Protein AF-A0AAW6XVI1-F1 (afdb_monomer)

Secondary structure (DSSP, 8-state):
---------HHHHHHTT-HHHHHHHHTTS-HHHHHHHHHHTTTTS--S---TT----B---TTT--TTHHHHGGGTTT-B----

Organism: Streptococcus agalactiae (NCBI:txid1311)

Mean predicted aligned error: 3.94 Å

Solvent-accessible surface area (backbone atoms only — not comparable to full-atom values): 5299 Å² total; per-residue (Å²): 137,90,75,78,95,74,93,64,52,78,68,45,24,62,74,70,64,33,62,67,50,46,47,62,57,49,72,78,48,55,63,67,60,52,50,52,49,42,47,74,72,44,56,46,43,59,85,76,80,84,51,92,86,71,50,20,54,40,62,74,54,72,88,70,43,49,89,62,43,64,56,38,47,74,75,62,39,85,49,44,68,50,101,105

Structure (mmCIF, N/CA/C/O backbone):
data_AF-A0AAW6XVI1-F1
#
_entry.id   AF-A0AAW6XVI1-F1
#
loop_
_atom_site.group_PDB
_atom_site.id
_atom_site.type_symbol
_atom_site.label_atom_id
_atom_site.label_alt_id
_atom_site.label_comp_id
_atom_site.label_asym_id
_atom_site.label_entity_id
_atom_site.label_seq_id
_atom_site.pdbx_PDB_ins_code
_atom_site.Cartn_x
_atom_site.Cartn_y
_atom_site.Cartn_z
_atom_site.occupancy
_atom_site.B_iso_or_equiv
_atom_site.auth_seq_id
_atom_site.auth_comp_id
_atom_site.auth_asym_id
_atom_site.auth_atom_id
_atom_site.pdbx_PDB_model_num
ATOM 1 N N . HIS A 1 1 ? 1.189 14.191 -20.615 1.00 53.84 1 HIS A N 1
ATOM 2 C CA . HIS A 1 1 ? 2.587 13.880 -20.276 1.00 53.84 1 HIS A CA 1
ATOM 3 C C . HIS A 1 1 ? 2.894 12.518 -20.860 1.00 53.84 1 HIS A C 1
ATOM 5 O O . HIS A 1 1 ? 2.385 11.534 -20.345 1.00 53.84 1 HIS A O 1
ATOM 11 N N . GLU A 1 2 ? 3.616 12.467 -21.976 1.00 63.81 2 GLU A N 1
ATOM 12 C CA . GLU A 1 2 ? 4.166 11.206 -22.473 1.00 63.81 2 GLU A CA 1
ATOM 13 C C . GLU A 1 2 ? 5.586 11.068 -21.938 1.00 63.81 2 GLU A C 1
ATOM 15 O O . GLU A 1 2 ? 6.390 11.995 -22.023 1.00 63.81 2 GLU A O 1
ATOM 20 N N . HIS A 1 3 ? 5.873 9.914 -21.358 1.00 71.31 3 HIS A N 1
ATOM 21 C CA . HIS A 1 3 ? 7.208 9.502 -20.964 1.00 71.31 3 HIS A CA 1
ATOM 22 C C . HIS A 1 3 ? 7.478 8.148 -21.622 1.00 71.31 3 HIS A C 1
ATOM 24 O O . HIS A 1 3 ? 6.599 7.283 -21.664 1.00 71.31 3 HIS A O 1
ATOM 30 N N . GLY A 1 4 ? 8.683 7.973 -22.164 1.00 85.19 4 GLY A N 1
ATOM 31 C CA . GLY A 1 4 ? 9.101 6.697 -22.740 1.00 85.19 4 GLY A CA 1
ATOM 32 C C . GLY A 1 4 ? 9.191 5.587 -21.688 1.00 85.19 4 GLY A C 1
ATOM 33 O O . GLY A 1 4 ? 9.028 5.822 -20.490 1.00 85.19 4 GLY A O 1
ATOM 34 N N . VAL A 1 5 ? 9.481 4.365 -22.134 1.00 89.50 5 VAL A N 1
ATOM 35 C CA . VAL A 1 5 ? 9.751 3.246 -21.221 1.00 89.50 5 VAL A CA 1
ATOM 36 C C . VAL A 1 5 ? 10.987 3.565 -20.378 1.00 89.50 5 VAL A C 1
ATOM 38 O O . VAL A 1 5 ? 12.044 3.894 -20.914 1.00 89.50 5 VAL A O 1
ATOM 41 N N . GLN A 1 6 ? 10.853 3.451 -19.058 1.00 91.19 6 GLN A N 1
ATOM 42 C CA . GLN A 1 6 ? 11.942 3.644 -18.105 1.00 91.19 6 GLN A CA 1
ATOM 43 C C . GLN A 1 6 ? 12.373 2.293 -17.530 1.00 91.19 6 GLN A C 1
ATOM 45 O O . GLN A 1 6 ? 11.543 1.520 -17.059 1.00 91.19 6 GLN A O 1
ATOM 50 N N . ASN A 1 7 ? 13.679 2.022 -17.532 1.00 93.94 7 ASN A N 1
ATOM 51 C CA . ASN A 1 7 ? 14.254 0.828 -16.911 1.00 93.94 7 ASN A CA 1
ATOM 52 C C . ASN A 1 7 ? 14.653 1.146 -15.466 1.00 93.94 7 ASN A C 1
ATOM 54 O O . ASN A 1 7 ? 15.808 1.466 -15.186 1.00 93.94 7 ASN A O 1
ATOM 58 N N . LEU A 1 8 ? 13.680 1.110 -14.557 1.00 95.44 8 LEU A N 1
ATOM 59 C CA . LEU A 1 8 ? 13.906 1.365 -13.135 1.00 95.44 8 LEU A CA 1
ATOM 60 C C . LEU A 1 8 ? 14.290 0.072 -12.404 1.00 95.44 8 LEU A C 1
ATOM 62 O O . LEU A 1 8 ? 13.737 -0.996 -12.661 1.00 95.44 8 LEU A O 1
ATOM 66 N N . THR A 1 9 ? 15.215 0.172 -11.449 1.00 97.19 9 THR A N 1
ATOM 67 C CA . THR A 1 9 ? 15.402 -0.877 -10.434 1.00 97.19 9 THR A CA 1
ATOM 68 C C . THR A 1 9 ? 14.211 -0.877 -9.469 1.00 97.19 9 THR A C 1
ATOM 70 O O . THR A 1 9 ? 13.472 0.103 -9.410 1.00 97.19 9 THR A O 1
ATOM 73 N N . ALA A 1 10 ? 14.039 -1.921 -8.650 1.00 95.19 10 ALA A N 1
ATOM 74 C CA . ALA A 1 10 ? 12.990 -1.926 -7.621 1.00 95.19 10 ALA A CA 1
ATOM 75 C C . ALA A 1 10 ? 13.095 -0.712 -6.674 1.00 95.19 10 ALA A C 1
ATOM 77 O O . ALA A 1 10 ? 12.091 -0.074 -6.366 1.00 95.19 10 ALA A O 1
ATOM 78 N N . SER A 1 11 ? 14.314 -0.329 -6.281 1.00 97.00 11 SER A N 1
ATOM 79 C CA . SER A 1 11 ? 14.546 0.891 -5.499 1.00 97.00 11 SER A CA 1
ATOM 80 C C . SER A 1 11 ? 14.181 2.158 -6.274 1.00 97.00 11 SER A C 1
ATOM 82 O O . SER A 1 11 ? 13.623 3.079 -5.692 1.00 97.00 11 SER A O 1
ATOM 84 N N . GLY A 1 12 ? 14.456 2.200 -7.582 1.00 97.38 12 GLY A N 1
ATOM 85 C CA . GLY A 1 12 ? 14.064 3.311 -8.452 1.00 97.38 12 GLY A CA 1
ATOM 86 C C . GLY A 1 12 ? 12.548 3.448 -8.592 1.00 97.38 12 GLY A C 1
ATOM 87 O O . GLY A 1 12 ? 12.0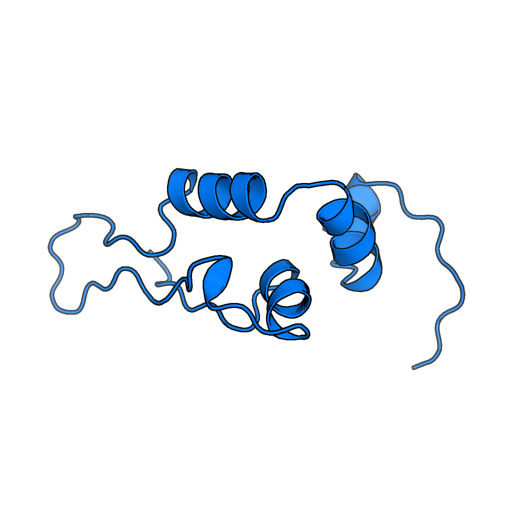35 4.557 -8.539 1.00 97.38 12 GLY A O 1
ATOM 88 N N . VAL A 1 13 ? 11.814 2.334 -8.690 1.00 96.88 13 VAL A N 1
ATOM 89 C CA . VAL A 1 13 ? 10.340 2.342 -8.701 1.00 96.88 13 VAL A CA 1
ATOM 90 C C . VAL A 1 13 ? 9.787 3.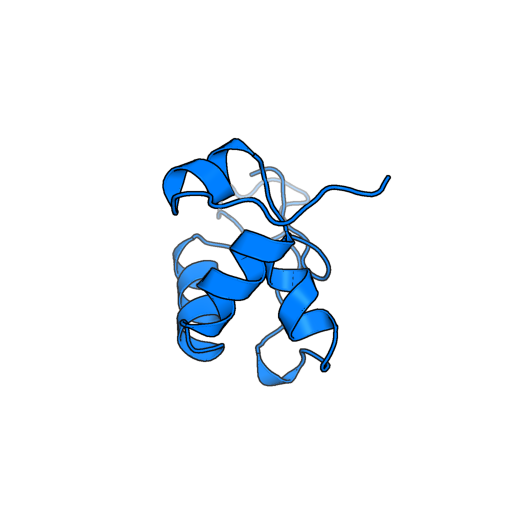015 -7.444 1.00 96.88 13 VAL A C 1
ATOM 92 O O . VAL A 1 13 ? 8.887 3.847 -7.552 1.00 96.88 13 VAL A O 1
ATOM 95 N N . LEU A 1 14 ? 10.346 2.688 -6.274 1.00 94.81 14 LEU A N 1
ATOM 96 C CA . LEU A 1 14 ? 9.955 3.303 -5.005 1.00 94.81 14 LEU A CA 1
ATOM 97 C C . LEU A 1 14 ? 10.368 4.780 -4.928 1.00 94.81 14 LEU A C 1
ATOM 99 O O . LEU A 1 14 ? 9.557 5.609 -4.527 1.00 94.81 14 LEU A O 1
ATOM 103 N N . ALA A 1 15 ? 11.600 5.115 -5.324 1.00 97.12 15 ALA A N 1
ATOM 104 C CA . ALA A 1 15 ? 12.132 6.478 -5.252 1.00 97.12 15 ALA A CA 1
ATOM 105 C C . ALA A 1 15 ? 11.374 7.459 -6.159 1.00 97.12 15 ALA A C 1
ATOM 107 O O . ALA A 1 15 ? 11.078 8.577 -5.747 1.00 97.12 15 ALA A O 1
ATOM 108 N N . GLU A 1 16 ? 11.013 7.020 -7.365 1.00 95.56 16 GLU A N 1
ATOM 109 C CA . GLU A 1 16 ? 10.278 7.826 -8.346 1.00 95.56 16 GLU A CA 1
ATOM 110 C C . GLU A 1 16 ? 8.755 7.730 -8.171 1.00 95.56 16 GLU A C 1
ATOM 112 O O . GLU A 1 16 ? 8.001 8.313 -8.949 1.00 95.56 16 GLU A O 1
ATOM 117 N N . SER A 1 17 ? 8.277 6.971 -7.175 1.00 94.69 17 SER A N 1
ATOM 118 C CA . SER A 1 17 ? 6.849 6.734 -6.931 1.00 94.69 17 SER A CA 1
ATOM 119 C C . SER A 1 17 ? 6.101 6.265 -8.193 1.00 94.69 17 SER A C 1
ATOM 121 O O . SER A 1 17 ? 4.982 6.700 -8.483 1.00 94.69 17 SER A O 1
ATOM 123 N N . SER A 1 18 ? 6.725 5.381 -8.979 1.00 96.31 18 SER A N 1
ATOM 124 C CA . SER A 1 18 ? 6.190 4.950 -10.273 1.00 96.31 18 SER A CA 1
ATOM 125 C C . SER A 1 18 ? 5.011 3.997 -10.092 1.00 96.31 18 SER A C 1
ATOM 127 O O . SER A 1 18 ? 5.202 2.810 -9.838 1.00 96.31 18 SER A O 1
ATOM 129 N N . ASN A 1 19 ? 3.781 4.483 -10.291 1.00 94.62 19 ASN A N 1
ATOM 130 C CA . ASN A 1 19 ? 2.574 3.646 -10.211 1.00 94.62 19 ASN A CA 1
ATOM 131 C C . ASN A 1 19 ? 2.646 2.423 -11.141 1.00 94.62 19 ASN A C 1
ATOM 133 O O . ASN A 1 19 ? 2.242 1.331 -10.751 1.00 94.62 19 ASN A O 1
ATOM 137 N N . VAL A 1 20 ? 3.190 2.588 -12.354 1.00 94.81 20 VAL A N 1
ATOM 138 C CA . VAL A 1 20 ? 3.345 1.487 -13.320 1.00 94.81 20 VAL A CA 1
ATOM 139 C C . VAL A 1 20 ? 4.318 0.435 -12.790 1.00 94.81 20 VAL A C 1
ATOM 141 O O . VAL A 1 20 ? 3.984 -0.748 -12.786 1.00 94.81 20 VAL A O 1
ATOM 144 N N . GLY A 1 21 ? 5.488 0.853 -12.297 1.00 95.88 21 GLY A N 1
ATOM 145 C CA . GLY A 1 21 ? 6.460 -0.068 -11.705 1.00 95.88 21 GLY A CA 1
ATOM 146 C C . GLY A 1 21 ? 5.914 -0.760 -10.454 1.00 95.88 21 GLY A C 1
ATOM 147 O O . GLY A 1 21 ? 6.104 -1.962 -10.278 1.00 95.88 21 GLY A O 1
ATOM 148 N N . THR A 1 22 ? 5.172 -0.032 -9.616 1.00 96.31 22 THR A N 1
ATOM 149 C CA . THR A 1 22 ? 4.518 -0.577 -8.420 1.00 96.31 22 THR A CA 1
ATOM 150 C C . THR A 1 22 ? 3.500 -1.651 -8.785 1.00 96.31 22 THR A C 1
ATOM 152 O O . THR A 1 22 ? 3.481 -2.700 -8.146 1.00 96.31 22 THR A O 1
ATOM 155 N N . VAL A 1 23 ? 2.701 -1.442 -9.838 1.00 95.62 23 VAL A N 1
ATOM 156 C CA . VAL A 1 23 ? 1.765 -2.463 -10.333 1.00 95.62 23 VAL A CA 1
ATOM 157 C C . VAL A 1 23 ? 2.501 -3.687 -10.872 1.00 95.62 23 VAL A C 1
ATOM 159 O O . VAL A 1 23 ? 2.159 -4.808 -10.504 1.00 95.62 23 VAL A O 1
ATOM 162 N N . GLN A 1 24 ? 3.552 -3.489 -11.673 1.00 95.31 24 GLN A N 1
ATOM 163 C CA . GLN A 1 24 ? 4.350 -4.588 -12.228 1.00 95.31 24 GLN A CA 1
ATOM 164 C C . GLN A 1 24 ? 4.996 -5.457 -11.142 1.00 95.31 24 GLN A C 1
ATOM 166 O O . GLN A 1 24 ? 4.983 -6.681 -11.248 1.00 95.31 24 GLN A O 1
ATOM 171 N N . ILE A 1 25 ? 5.538 -4.842 -10.085 1.00 95.12 25 ILE A N 1
ATOM 172 C CA . ILE A 1 25 ? 6.083 -5.568 -8.930 1.00 95.12 25 ILE A CA 1
ATOM 173 C C . ILE A 1 25 ? 4.950 -6.222 -8.128 1.00 95.12 25 ILE A C 1
ATOM 175 O O . ILE A 1 25 ? 5.063 -7.380 -7.729 1.00 95.12 25 ILE A O 1
ATOM 179 N N . GLY A 1 26 ? 3.857 -5.495 -7.893 1.00 93.56 26 GLY A N 1
ATOM 180 C CA . GLY A 1 26 ? 2.714 -5.956 -7.108 1.00 93.56 26 GLY A CA 1
ATOM 181 C C . GLY A 1 26 ? 2.006 -7.168 -7.711 1.00 93.56 26 GLY A C 1
ATOM 182 O O . GLY A 1 26 ? 1.557 -8.028 -6.960 1.00 93.56 26 GLY A O 1
ATOM 183 N N . ASP A 1 27 ? 1.963 -7.287 -9.039 1.00 95.06 27 ASP A N 1
ATOM 184 C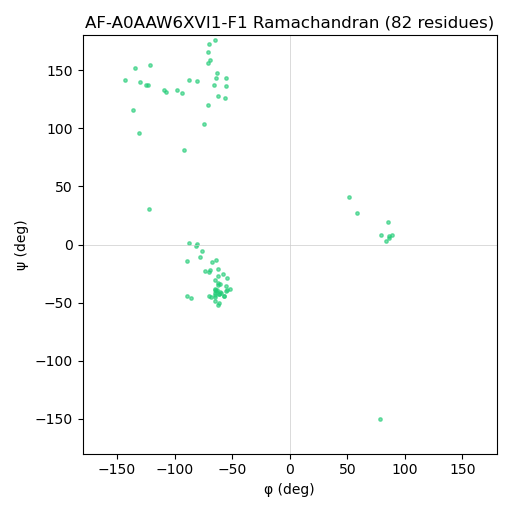 CA . ASP A 1 27 ? 1.394 -8.448 -9.738 1.00 95.06 27 ASP A CA 1
ATOM 185 C C . ASP A 1 27 ? 2.201 -9.744 -9.533 1.00 95.06 27 ASP A C 1
ATOM 187 O O . ASP A 1 27 ? 1.674 -10.835 -9.752 1.00 95.06 27 ASP A O 1
ATOM 191 N N . LEU A 1 28 ? 3.445 -9.660 -9.047 1.00 95.8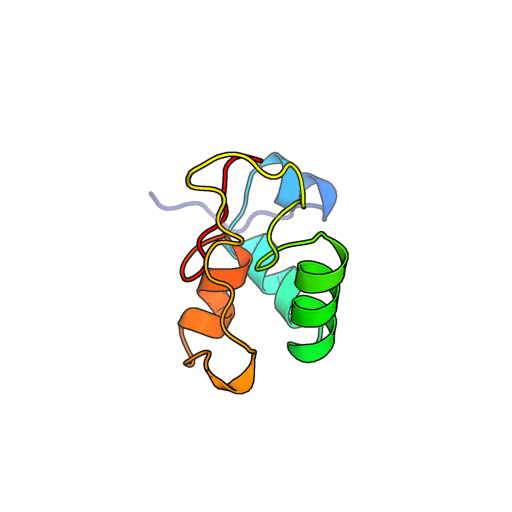1 28 LEU A N 1
ATOM 192 C CA . LEU A 1 28 ? 4.232 -10.831 -8.635 1.00 95.81 28 LEU A CA 1
ATOM 193 C C . LEU A 1 28 ? 3.808 -11.375 -7.259 1.00 95.81 28 LEU A C 1
ATOM 195 O O . LEU A 1 28 ? 4.245 -12.453 -6.852 1.00 95.81 28 LEU A O 1
ATOM 199 N N . VAL A 1 29 ? 2.977 -10.635 -6.518 1.00 95.38 29 VAL A N 1
ATOM 200 C CA . VAL A 1 29 ? 2.537 -10.965 -5.160 1.00 95.38 29 VAL A CA 1
ATOM 201 C C . VAL A 1 29 ? 1.063 -11.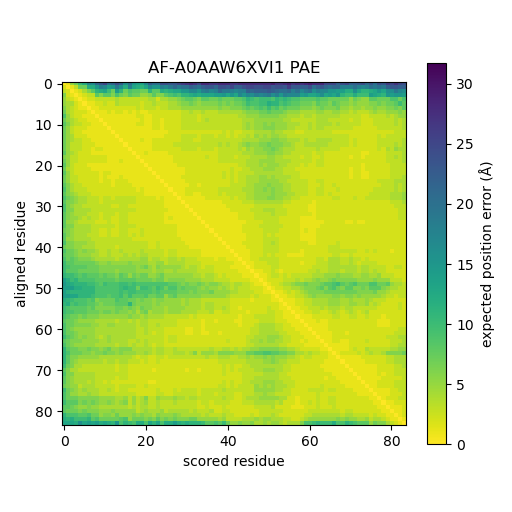355 -5.184 1.00 95.38 29 VAL A C 1
ATOM 203 O O . VAL A 1 29 ? 0.227 -10.656 -5.746 1.00 95.38 29 VAL A O 1
ATOM 206 N N . SER A 1 30 ? 0.710 -12.461 -4.519 1.00 96.81 30 SER A N 1
ATOM 207 C CA . SER A 1 30 ? -0.702 -12.841 -4.408 1.00 96.81 30 SER A CA 1
ATOM 208 C C . SER A 1 30 ? -1.503 -11.796 -3.623 1.00 96.81 30 SER A C 1
ATOM 210 O O . SER A 1 30 ? -1.036 -11.282 -2.601 1.00 96.81 30 SER A O 1
ATOM 212 N N . ASP A 1 31 ? -2.747 -11.555 -4.036 1.00 96.50 31 ASP A N 1
ATOM 213 C CA . ASP A 1 31 ? -3.652 -10.603 -3.379 1.00 96.50 31 ASP A CA 1
ATOM 214 C C . ASP A 1 31 ? -3.830 -10.921 -1.882 1.00 96.50 31 ASP A C 1
ATOM 216 O O . ASP A 1 31 ? -3.863 -10.022 -1.038 1.00 96.50 31 ASP A O 1
ATOM 220 N N . LYS A 1 32 ? -3.836 -12.217 -1.531 1.00 96.88 32 LYS A N 1
ATOM 221 C CA . LYS A 1 32 ? -3.846 -12.688 -0.141 1.00 96.88 32 LYS A CA 1
ATOM 222 C C . LYS A 1 32 ? -2.590 -12.250 0.610 1.00 96.88 32 LYS A C 1
ATOM 224 O O . LYS A 1 32 ? -2.712 -11.672 1.684 1.00 96.88 32 LYS A O 1
ATOM 229 N N . SER A 1 33 ? -1.397 -12.516 0.076 1.00 97.50 33 SER A N 1
ATOM 230 C CA . SER A 1 33 ? -0.136 -12.126 0.724 1.00 97.50 33 SER A CA 1
ATOM 231 C C . SER A 1 33 ? -0.041 -10.613 0.901 1.00 97.50 33 SER A C 1
ATOM 233 O O . SER A 1 33 ? 0.370 -10.148 1.962 1.00 97.50 33 SER A O 1
ATOM 235 N N . ARG A 1 34 ? -0.475 -9.852 -0.109 1.00 95.81 34 ARG A N 1
ATOM 236 C CA . ARG A 1 34 ? -0.508 -8.390 -0.068 1.00 95.81 34 ARG A CA 1
ATOM 237 C C . ARG A 1 34 ? -1.426 -7.877 1.038 1.00 95.81 34 ARG A C 1
ATOM 239 O O . ARG A 1 34 ? -0.990 -7.078 1.861 1.00 95.81 34 ARG A O 1
ATOM 246 N N . TYR A 1 35 ? -2.658 -8.376 1.110 1.00 96.69 35 TYR A N 1
ATOM 247 C CA . TYR A 1 35 ? -3.588 -8.003 2.177 1.00 96.69 35 TYR A CA 1
ATOM 248 C C . TYR A 1 35 ? -3.064 -8.391 3.563 1.00 96.69 35 TYR A C 1
ATOM 250 O O . TYR A 1 35 ? -3.109 -7.590 4.488 1.00 96.69 35 TYR A O 1
ATOM 258 N N . GLN A 1 36 ? -2.482 -9.584 3.709 1.00 97.50 36 GLN A N 1
ATOM 259 C CA . GLN A 1 36 ? -1.874 -9.989 4.978 1.00 97.50 36 GLN A CA 1
ATOM 260 C C . GLN A 1 36 ? -0.708 -9.080 5.381 1.00 97.50 36 GLN A C 1
ATOM 262 O O . GLN A 1 36 ? -0.535 -8.812 6.565 1.00 97.50 36 GLN A O 1
ATOM 267 N N . MET A 1 37 ? 0.070 -8.570 4.422 1.00 96.81 37 MET A N 1
ATOM 268 C CA . MET A 1 37 ? 1.092 -7.562 4.705 1.00 96.81 37 MET A CA 1
ATOM 269 C C . MET A 1 37 ? 0.469 -6.245 5.189 1.00 96.81 37 MET A C 1
ATOM 271 O O . MET A 1 37 ? 0.934 -5.702 6.183 1.00 96.81 37 MET A O 1
ATOM 275 N N . MET A 1 38 ? -0.612 -5.769 4.558 1.00 95.75 38 MET A N 1
ATOM 276 C CA . MET A 1 38 ? -1.346 -4.576 5.018 1.00 95.75 38 MET A CA 1
ATOM 277 C C . MET A 1 38 ? -1.838 -4.740 6.463 1.00 95.75 38 MET A C 1
ATOM 279 O O . MET A 1 38 ? -1.641 -3.850 7.283 1.00 95.75 38 MET A O 1
ATOM 283 N N . LYS A 1 39 ? -2.400 -5.908 6.801 1.00 96.31 39 LYS A N 1
ATOM 284 C CA . LYS A 1 39 ? -2.832 -6.230 8.169 1.00 96.31 39 LYS A CA 1
ATOM 285 C C . LYS A 1 39 ? -1.666 -6.301 9.155 1.00 96.31 39 LYS A C 1
ATOM 287 O O . LYS A 1 39 ? -1.766 -5.759 10.245 1.00 96.31 39 LYS A O 1
ATOM 292 N N . LYS A 1 40 ? -0.534 -6.898 8.768 1.00 96.88 40 LYS A N 1
ATOM 293 C CA . LYS A 1 40 ? 0.688 -6.928 9.599 1.00 96.88 40 LYS A CA 1
ATOM 294 C C . LYS A 1 40 ? 1.267 -5.541 9.874 1.00 96.88 40 LYS A C 1
ATOM 296 O O . LYS A 1 40 ? 1.933 -5.368 10.886 1.00 96.88 40 LY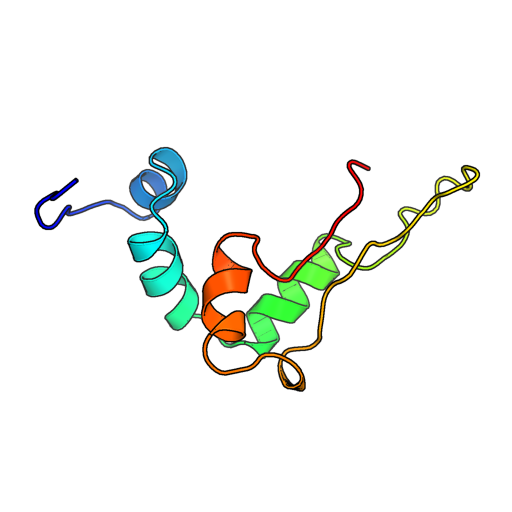S A O 1
ATOM 301 N N . LEU A 1 41 ? 1.032 -4.585 8.979 1.00 95.31 41 LEU A N 1
ATOM 302 C CA . LEU A 1 41 ? 1.390 -3.180 9.168 1.00 95.31 41 LEU A CA 1
ATOM 303 C C . LEU A 1 41 ? 0.375 -2.413 10.037 1.00 95.31 41 LEU A C 1
ATOM 305 O O . LEU A 1 41 ? 0.563 -1.223 10.249 1.00 95.31 41 LEU A O 1
ATOM 309 N N . GLY A 1 42 ? -0.688 -3.063 10.523 1.00 95.25 42 GLY A N 1
ATOM 310 C CA . GLY A 1 42 ? -1.732 -2.444 11.347 1.00 95.25 42 GLY A CA 1
ATOM 311 C C . GLY A 1 42 ? -2.824 -1.724 10.553 1.00 95.25 42 GLY A C 1
ATOM 312 O O . GLY A 1 42 ? -3.733 -1.152 11.144 1.00 95.25 42 GLY A O 1
ATOM 313 N N . LEU A 1 43 ? -2.795 -1.758 9.213 1.00 95.62 43 LEU A N 1
ATOM 314 C CA . LEU A 1 43 ? -3.793 -1.042 8.417 1.00 95.62 43 LEU A CA 1
ATOM 315 C C . LEU A 1 43 ? -5.195 -1.639 8.619 1.00 95.62 43 LEU A C 1
ATOM 317 O O . LEU A 1 43 ? -5.394 -2.864 8.606 1.00 95.62 43 LEU A O 1
ATOM 321 N N . GLY A 1 44 ? -6.193 -0.765 8.752 1.00 93.69 44 GLY A N 1
ATOM 322 C CA . GLY A 1 44 ? -7.572 -1.177 9.004 1.00 93.69 44 GLY A CA 1
ATOM 323 C C . GLY A 1 44 ? -7.846 -1.536 10.466 1.00 93.69 44 GLY A C 1
ATOM 324 O O . GLY A 1 44 ? -8.908 -2.089 10.741 1.00 93.69 44 GLY A O 1
ATOM 325 N N . GLU A 1 45 ? -6.905 -1.300 11.385 1.00 93.50 45 GLU A N 1
ATOM 326 C CA . GLU A 1 45 ? -7.057 -1.561 12.822 1.00 93.50 45 GLU A CA 1
ATOM 327 C C . GLU A 1 45 ? -6.808 -0.271 13.605 1.00 93.50 45 GLU A C 1
ATOM 329 O O . GLU A 1 45 ? -5.883 0.466 13.267 1.00 93.50 45 GLU A O 1
ATOM 334 N N . PRO A 1 46 ? -7.625 0.040 14.628 1.00 92.88 46 PRO A N 1
ATOM 335 C CA . PRO A 1 46 ? -7.280 1.082 15.585 1.00 92.88 46 PRO A CA 1
ATOM 336 C C . PRO A 1 46 ? -5.913 0.794 16.214 1.00 92.88 46 PRO A C 1
ATOM 338 O O . PRO A 1 46 ? -5.587 -0.356 16.507 1.00 92.88 46 PRO A O 1
ATOM 341 N N . THR A 1 47 ? -5.138 1.843 16.459 1.00 93.44 47 THR A N 1
ATOM 342 C CA . THR A 1 47 ? -3.812 1.756 17.084 1.00 93.44 47 THR A CA 1
ATOM 343 C C . THR A 1 47 ? -3.860 1.354 18.562 1.00 93.44 47 THR A C 1
ATOM 345 O O . THR A 1 47 ? -2.874 0.843 19.091 1.00 93.44 47 THR A O 1
ATOM 348 N N . GLY A 1 48 ? -4.997 1.563 19.234 1.00 93.06 48 GLY A N 1
ATOM 349 C CA . GLY A 1 48 ? -5.201 1.274 20.653 1.00 93.06 48 GLY A CA 1
ATOM 350 C C . GLY A 1 48 ? -4.745 2.395 21.589 1.00 93.06 48 GLY A C 1
ATOM 351 O O . GLY A 1 48 ? -4.518 2.144 22.767 1.00 93.06 48 GLY A O 1
ATOM 352 N N . ILE A 1 49 ? -4.594 3.623 21.086 1.00 94.00 49 ILE A N 1
ATOM 353 C CA . ILE A 1 49 ? -4.196 4.793 21.893 1.00 94.00 49 ILE A CA 1
ATOM 354 C C . ILE A 1 49 ? -5.363 5.421 22.670 1.00 94.00 49 ILE A C 1
ATOM 356 O O . ILE A 1 49 ? -5.160 6.400 23.386 1.00 94.00 49 ILE A O 1
ATOM 360 N N . GLU A 1 50 ? -6.575 4.878 22.511 1.00 90.94 50 GLU A N 1
ATOM 361 C CA . GLU A 1 50 ? -7.783 5.223 23.276 1.00 90.94 50 GLU A CA 1
ATOM 362 C C . GLU A 1 50 ? -8.176 6.707 23.175 1.00 90.94 50 GLU A C 1
ATOM 364 O O . GLU A 1 50 ? -8.828 7.274 24.056 1.00 90.94 50 GLU A O 1
ATOM 369 N N . MET A 1 51 ? -7.800 7.359 22.073 1.00 93.00 51 MET A N 1
ATOM 370 C CA . MET A 1 51 ? -8.169 8.747 21.824 1.00 93.00 51 MET A CA 1
ATOM 371 C C . MET A 1 51 ? -9.601 8.854 21.278 1.00 93.00 51 MET A C 1
ATOM 373 O O . MET A 1 51 ? -10.002 8.073 20.409 1.00 93.00 51 MET A O 1
ATOM 377 N N . PRO A 1 52 ? -10.380 9.867 21.701 1.00 91.19 52 PRO A N 1
ATOM 378 C CA . PRO A 1 52 ? -11.672 10.149 21.090 1.00 91.19 52 PRO A CA 1
ATOM 379 C C . PRO A 1 52 ? -11.537 10.375 19.577 1.00 91.19 52 PRO A C 1
ATOM 381 O O . PRO A 1 52 ? -10.770 11.230 19.138 1.00 91.19 52 PRO A O 1
ATOM 384 N N . GLY A 1 53 ? -12.304 9.625 18.782 1.00 88.56 53 GLY A N 1
ATOM 385 C CA . GLY A 1 53 ? -12.270 9.710 17.318 1.00 88.56 53 GLY A CA 1
ATOM 386 C C . GLY A 1 53 ? -11.207 8.838 16.643 1.00 88.56 53 GLY A C 1
ATOM 387 O O . GLY A 1 53 ? -11.041 8.937 15.428 1.00 88.56 53 GLY A O 1
ATOM 388 N N . GLU A 1 54 ? -10.514 7.978 17.394 1.00 92.56 54 GLU A N 1
ATOM 389 C CA . GLU A 1 54 ? -9.663 6.938 16.819 1.00 92.56 54 GLU A CA 1
ATOM 390 C C . GLU A 1 54 ? -10.457 6.050 15.847 1.00 92.56 54 GLU A C 1
ATOM 392 O O . GLU A 1 54 ? -11.591 5.639 16.106 1.00 92.56 54 GLU A O 1
ATOM 397 N N . THR A 1 55 ? -9.845 5.750 14.708 1.00 92.56 55 THR A N 1
ATOM 398 C CA . THR A 1 55 ? -10.406 4.881 13.679 1.00 92.56 55 THR A CA 1
ATOM 399 C C . THR A 1 55 ? -9.289 4.057 13.067 1.00 92.56 55 THR A C 1
ATOM 401 O O . THR A 1 55 ? -8.203 4.576 12.844 1.00 92.56 55 THR A O 1
ATOM 404 N N . GLY A 1 56 ? -9.559 2.790 12.753 1.00 91.75 56 GLY A N 1
ATOM 405 C CA . GLY A 1 56 ? -8.626 1.965 11.979 1.00 91.75 56 GLY A CA 1
ATOM 406 C C . GLY A 1 56 ? -8.613 2.295 10.484 1.00 91.75 56 GLY A C 1
ATOM 407 O O . GLY A 1 56 ? -7.822 1.730 9.731 1.00 91.75 56 GLY A O 1
ATOM 408 N N . GLY A 1 57 ? -9.502 3.182 10.029 1.00 94.25 57 GLY A N 1
ATOM 409 C CA . GLY A 1 57 ? -9.693 3.481 8.614 1.00 94.25 57 GLY A CA 1
ATOM 410 C C . GLY A 1 57 ? -10.525 2.418 7.886 1.00 94.25 57 GLY A C 1
ATOM 411 O O . GLY A 1 57 ? -11.421 1.801 8.460 1.00 94.25 57 GLY A O 1
ATOM 412 N N . LEU A 1 58 ? -10.255 2.238 6.593 1.00 95.06 58 LEU A N 1
ATOM 413 C CA . LEU A 1 58 ? -10.960 1.329 5.691 1.00 95.06 58 LEU A CA 1
ATOM 414 C C . LEU A 1 58 ? -9.955 0.573 4.818 1.00 95.06 58 LEU A C 1
ATOM 416 O O . LEU A 1 58 ? -9.294 1.162 3.963 1.00 95.06 58 LEU A O 1
ATOM 420 N N . VAL A 1 59 ? -9.894 -0.746 4.985 1.00 95.88 59 VAL A N 1
ATOM 421 C CA . VAL A 1 59 ? -9.082 -1.638 4.146 1.00 95.88 59 VAL A CA 1
ATOM 422 C C . VAL A 1 59 ? -9.962 -2.805 3.691 1.00 95.88 59 VAL A C 1
ATOM 424 O O . VAL A 1 59 ? -10.128 -3.758 4.453 1.00 95.88 59 VAL A O 1
ATOM 427 N N . PRO A 1 60 ? -10.553 -2.741 2.481 1.00 95.31 60 PRO A N 1
ATOM 428 C CA . PRO A 1 60 ? -11.390 -3.820 1.962 1.00 95.31 60 PRO A CA 1
ATOM 429 C C . PRO A 1 60 ? -10.583 -5.108 1.782 1.00 95.31 60 PRO A C 1
ATOM 431 O O . PRO A 1 60 ? -9.394 -5.069 1.445 1.00 95.31 60 PRO A O 1
ATOM 434 N N . THR A 1 61 ? -11.232 -6.250 1.974 1.00 96.56 61 THR A N 1
ATOM 435 C CA . THR A 1 61 ? -10.630 -7.565 1.747 1.00 96.56 61 THR A CA 1
ATOM 436 C C . THR A 1 61 ? -10.384 -7.811 0.254 1.00 96.56 61 THR A C 1
ATOM 438 O O . THR A 1 61 ? -11.056 -7.218 -0.593 1.00 96.56 61 THR A O 1
ATOM 441 N N . PRO A 1 62 ? -9.469 -8.728 -0.118 1.00 96.00 62 PRO A N 1
ATOM 442 C CA . PRO A 1 62 ? -9.211 -9.045 -1.520 1.00 96.00 62 PRO A CA 1
ATOM 443 C C . PRO A 1 62 ? -10.440 -9.459 -2.331 1.00 96.00 62 PRO A C 1
ATOM 445 O O . PRO A 1 62 ? -10.464 -9.258 -3.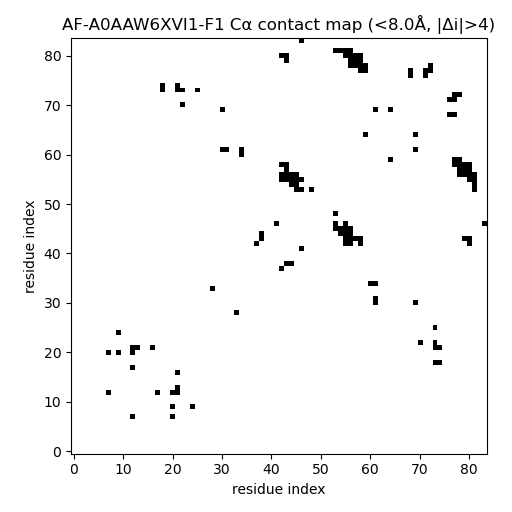539 1.00 96.00 62 PRO A O 1
ATOM 448 N N . GLN A 1 63 ? -11.446 -10.053 -1.684 1.00 96.56 63 GLN A N 1
ATOM 449 C CA . GLN A 1 63 ? -12.685 -10.500 -2.327 1.00 96.56 63 GLN A CA 1
ATOM 450 C C . GLN A 1 63 ? -13.611 -9.335 -2.697 1.00 96.56 63 GLN A C 1
ATOM 452 O O . GLN A 1 63 ? -14.461 -9.490 -3.569 1.00 96.56 63 GLN A O 1
ATOM 457 N N . GLU A 1 64 ? -13.456 -8.191 -2.033 1.00 95.75 64 GLU A N 1
ATOM 458 C CA . GLU A 1 64 ? -14.254 -6.986 -2.264 1.00 95.75 64 GLU A CA 1
ATOM 459 C C . GLU A 1 64 ? -13.638 -6.085 -3.338 1.00 95.75 64 GLU A C 1
ATOM 461 O O . GLU A 1 64 ? -14.308 -5.185 -3.839 1.00 95.75 64 GLU A O 1
ATOM 466 N N . TRP A 1 65 ? -12.376 -6.321 -3.713 1.00 95.56 65 TRP A N 1
ATOM 467 C CA . TRP A 1 65 ? -11.718 -5.554 -4.761 1.00 95.56 65 TRP A CA 1
ATOM 468 C C . TRP A 1 65 ? -12.295 -5.903 -6.129 1.00 95.56 65 TRP A C 1
ATOM 470 O O . TRP A 1 65 ? -12.172 -7.031 -6.609 1.00 95.56 65 TRP A O 1
ATOM 480 N N . ASP A 1 66 ? -12.854 -4.903 -6.806 1.00 93.19 66 ASP A N 1
ATOM 481 C CA . ASP A 1 66 ? -13.136 -5.032 -8.229 1.00 93.19 66 ASP A CA 1
ATOM 482 C C . ASP A 1 66 ? -11.836 -5.043 -9.062 1.00 93.19 66 ASP A C 1
ATOM 484 O O . ASP A 1 66 ? -10.725 -4.809 -8.567 1.00 93.19 66 ASP A O 1
ATOM 488 N N . GLY A 1 67 ? -11.967 -5.305 -10.366 1.00 89.94 67 GLY A N 1
ATOM 489 C CA . GLY A 1 67 ? -10.817 -5.390 -11.266 1.00 89.94 67 GLY A CA 1
ATOM 490 C C . GLY A 1 67 ? -9.956 -4.122 -11.317 1.00 89.94 67 GLY A C 1
ATOM 491 O O . GLY A 1 67 ? -8.768 -4.224 -11.597 1.00 89.94 67 GLY A O 1
ATOM 492 N N . ARG A 1 68 ? -10.508 -2.937 -11.025 1.00 92.44 68 ARG A N 1
ATOM 493 C CA . ARG A 1 68 ? -9.746 -1.681 -10.936 1.00 92.44 68 ARG A CA 1
ATOM 494 C C . ARG A 1 68 ? -9.151 -1.509 -9.547 1.00 92.44 68 ARG A C 1
ATOM 496 O O . ARG A 1 68 ? -7.963 -1.214 -9.433 1.00 92.44 68 ARG A O 1
ATOM 503 N N . GLN A 1 69 ? -9.945 -1.743 -8.508 1.00 92.75 69 GLN A N 1
ATOM 504 C CA . GLN A 1 69 ? -9.546 -1.588 -7.116 1.00 92.75 69 GLN A CA 1
ATOM 505 C C . GLN A 1 69 ? -8.370 -2.503 -6.762 1.00 92.75 69 GLN A C 1
ATOM 507 O O . GLN A 1 69 ? -7.461 -2.095 -6.035 1.00 92.75 69 GLN A O 1
ATOM 512 N N . ARG A 1 70 ? -8.300 -3.696 -7.369 1.00 94.62 70 ARG A N 1
ATOM 513 C CA . ARG A 1 70 ? -7.137 -4.590 -7.267 1.00 94.62 70 ARG A CA 1
ATOM 514 C C . ARG A 1 70 ? -5.816 -3.883 -7.600 1.00 94.62 70 ARG A C 1
ATOM 516 O O . ARG A 1 70 ? -4.815 -4.153 -6.932 1.00 94.62 70 ARG A O 1
ATOM 523 N N . TYR A 1 71 ? -5.806 -2.990 -8.589 1.00 95.19 71 TYR A N 1
ATOM 524 C CA . TYR A 1 71 ? -4.619 -2.232 -8.992 1.00 95.19 71 TYR A CA 1
ATOM 525 C C . TYR A 1 71 ? -4.477 -0.926 -8.216 1.00 95.19 71 TYR A C 1
ATOM 527 O O . TYR A 1 71 ? -3.389 -0.623 -7.736 1.00 95.19 71 TYR A O 1
ATOM 535 N N . THR A 1 72 ? -5.561 -0.167 -8.043 1.00 94.12 72 THR A N 1
ATOM 536 C CA . THR A 1 72 ? -5.493 1.158 -7.405 1.00 94.12 72 THR A CA 1
ATOM 537 C C . THR A 1 72 ? -5.077 1.090 -5.938 1.00 94.12 72 THR A C 1
ATOM 539 O O . THR A 1 72 ? -4.370 1.971 -5.448 1.00 94.12 72 THR A O 1
ATOM 542 N N . THR A 1 73 ? -5.419 -0.002 -5.249 1.00 94.44 73 THR A N 1
ATOM 543 C CA . THR A 1 73 ? -4.971 -0.259 -3.870 1.00 94.44 73 THR A CA 1
ATOM 544 C C . THR A 1 73 ? -3.451 -0.401 -3.748 1.00 94.44 73 THR A C 1
ATOM 546 O O . THR A 1 73 ? -2.915 -0.162 -2.669 1.00 94.44 73 THR A O 1
ATOM 549 N N . MET A 1 74 ? -2.727 -0.718 -4.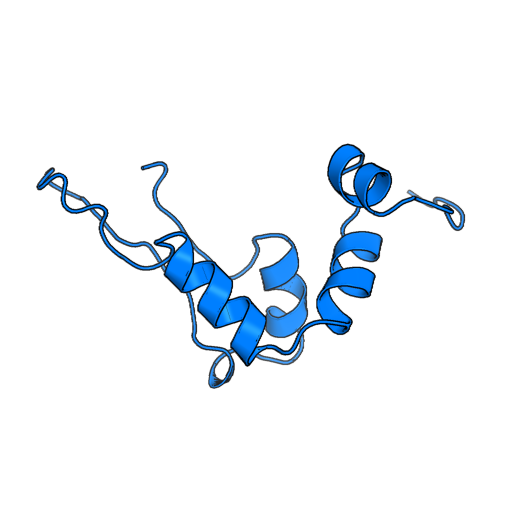833 1.00 94.12 74 MET A N 1
ATOM 550 C CA . MET A 1 74 ? -1.257 -0.802 -4.822 1.00 94.12 74 MET A CA 1
ATOM 551 C C . MET A 1 74 ? -0.583 0.565 -4.674 1.00 94.12 74 MET A C 1
ATOM 553 O O . MET A 1 74 ? 0.553 0.637 -4.218 1.00 94.12 74 MET A O 1
ATOM 557 N N . PHE A 1 75 ? -1.278 1.639 -5.043 1.00 92.38 75 PHE A N 1
ATOM 558 C CA . PHE A 1 75 ? -0.791 3.014 -4.944 1.00 92.38 75 PHE A CA 1
ATOM 559 C C . PHE A 1 75 ? -1.720 3.889 -4.087 1.00 92.38 75 PHE A C 1
ATOM 561 O O . PHE A 1 75 ? -1.827 5.096 -4.285 1.00 92.38 75 PHE A O 1
ATOM 568 N N . GLY A 1 76 ? -2.388 3.268 -3.106 1.00 90.94 76 GLY A N 1
ATOM 569 C CA . GLY A 1 76 ? -3.075 3.965 -2.013 1.00 90.94 76 GLY A CA 1
ATOM 570 C C . GLY A 1 76 ? -4.513 4.405 -2.291 1.00 90.94 76 GLY A C 1
ATOM 571 O O . GLY A 1 76 ? -5.119 5.059 -1.449 1.00 90.94 76 GLY A O 1
ATOM 572 N N . GLN A 1 77 ? -5.095 4.047 -3.435 1.00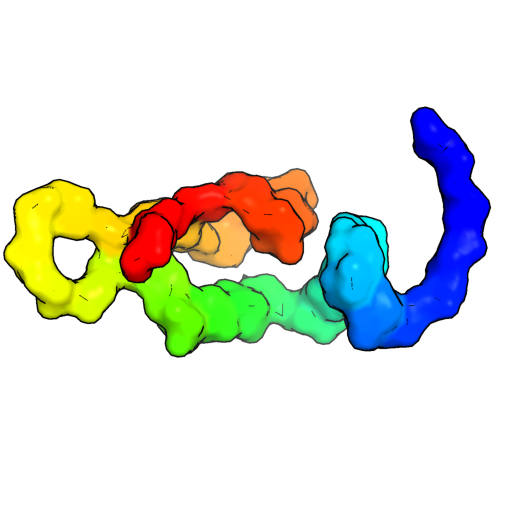 94.62 77 GLN A N 1
ATOM 573 C CA . GLN A 1 77 ? -6.471 4.406 -3.779 1.00 94.62 77 GLN A CA 1
ATOM 574 C C . GLN A 1 77 ? -7.452 3.268 -3.478 1.00 94.62 77 GLN A C 1
ATOM 576 O O . GLN A 1 77 ? -7.240 2.121 -3.870 1.00 94.62 77 GLN A O 1
ATOM 581 N N . GLY A 1 78 ? -8.572 3.600 -2.831 1.00 91.62 78 GLY A N 1
ATOM 582 C CA . GLY A 1 78 ? -9.572 2.616 -2.395 1.00 91.62 78 GLY A CA 1
ATOM 583 C C . GLY A 1 78 ? -9.307 2.037 -1.002 1.00 91.62 78 GLY A C 1
ATOM 584 O O . GLY A 1 78 ? -10.008 1.115 -0.595 1.00 91.62 78 GLY A O 1
ATOM 585 N N . ILE A 1 79 ? -8.326 2.593 -0.288 1.00 94.12 79 ILE A N 1
ATOM 586 C CA . ILE A 1 79 ? -8.096 2.400 1.144 1.00 94.12 79 ILE A CA 1
ATOM 587 C C . ILE A 1 79 ? -8.139 3.762 1.846 1.00 94.12 79 ILE A C 1
ATOM 589 O O . ILE A 1 79 ? -7.858 4.789 1.229 1.00 94.12 79 ILE A O 1
ATOM 593 N N . ALA A 1 80 ? -8.474 3.767 3.130 1.00 94.50 80 ALA A N 1
ATOM 594 C CA . ALA A 1 80 ? -8.351 4.927 4.003 1.00 94.50 80 ALA A CA 1
ATOM 595 C C . ALA A 1 80 ? -7.620 4.507 5.277 1.00 94.50 80 ALA A C 1
ATOM 597 O O . ALA A 1 80 ? -7.871 3.429 5.806 1.00 94.50 80 ALA A O 1
ATOM 598 N N . VAL A 1 81 ? -6.724 5.352 5.769 1.00 93.62 81 VAL A N 1
ATOM 599 C CA . VAL A 1 81 ? -5.955 5.110 6.995 1.00 93.62 81 VAL A CA 1
ATOM 600 C C . VAL A 1 81 ? -5.973 6.378 7.837 1.00 93.62 81 VAL A C 1
ATOM 602 O O . VAL A 1 81 ? -6.105 7.481 7.296 1.00 93.62 81 VAL A O 1
ATOM 605 N N . SER A 1 82 ? -5.871 6.233 9.152 1.00 91.94 82 SER A N 1
ATOM 606 C CA . SER A 1 82 ? -5.570 7.357 10.033 1.00 91.94 82 SER A CA 1
ATOM 607 C C . SER A 1 82 ? -4.112 7.803 9.851 1.00 91.94 82 SER A C 1
ATOM 609 O O . SER A 1 82 ? -3.271 7.016 9.420 1.00 91.94 82 SER A O 1
ATOM 611 N N . PRO A 1 83 ? -3.779 9.065 10.180 1.00 86.75 83 PRO A N 1
ATOM 612 C CA . PRO A 1 83 ? -2.386 9.512 10.268 1.00 86.75 83 PRO A CA 1
ATOM 613 C C . PRO A 1 83 ? -1.561 8.821 11.366 1.00 86.75 83 PRO A C 1
ATOM 615 O O . PRO A 1 83 ? -0.345 8.997 11.398 1.00 86.75 83 PRO A O 1
ATOM 618 N N . LEU A 1 84 ? -2.234 8.118 12.281 1.00 79.44 84 LEU A N 1
ATOM 619 C CA . LEU A 1 84 ? -1.678 7.401 13.425 1.00 79.44 84 LEU A CA 1
ATOM 620 C C . LEU A 1 84 ? -1.916 5.908 13.245 1.00 79.44 84 LEU A C 1
ATOM 622 O O . LEU A 1 84 ? -3.050 5.579 12.822 1.00 79.44 84 LEU A O 1
#

InterPro domains:
  IPR001460 Penicillin-binding protein, transpeptidase [PF00905] (4-84)
  IPR012338 Beta-lactamase/transpeptidase-like [G3DSA:3.40.710.10] (2-84)
  IPR012338 Beta-lactamase/transpeptidase-like [SSF56601] (3-84)
  IPR050515 Class D beta-lactamase/transpeptidase [PTHR30627] (2-84)

Foldseek 3Di:
DDDDDDDADPVRCVVVVPLVSLLVVCVVDDLVRVVVVCVVVQAQHFPPPPDPPTGSWADDRPVPQDPVSSSVVSSPPPTTGDPD

Radius of gyration: 15.07 Å; Cα contacts (8 Å, |Δi|>4): 73; chains: 1; bounding box: 30×27×46 Å

pLDDT: mean 93.05, std 6.58, range [53.84, 97.5]

Sequence (84 aa):
HEHGVQNLTASGVLAESSNVGTVQIGDLVSDKSRYQMMKKLGLGEPTGIEMPGETGGLVPTPQEWDGRQRYTTMFGQGIAVSPL

Nearest PDB structures (foldseek):
  6vbl-assembly1_A  TM=9.043E-01  e=2.529E-04  Neisseria gonorrhoeae
  8vep-assembly1_A  TM=8.856E-01  e=2.881E-04  Neisseria gonorrhoeae
  8vbz-assembly1_A  TM=9.022E-01  e=4.850E-04  Neisseria gonorrhoeae
  6vbm-assembly2_B  TM=8.870E-01  e=6.293E-04  Neisseria gonorrhoeae
  3eqv-assembly2_B  TM=8.769E-01  e=6.293E-04  Neisseria gonorrhoeae